Protein AF-A0A3D3CK60-F1 (afdb_monomer_lite)

Radius of gyration: 18.54 Å; chains: 1; bounding box: 53×46×52 Å

pLDDT: mean 86.34, std 13.11, range [46.28, 96.75]

Foldseek 3Di:
DDWDKDKDKDFDADPVGTPDIAIEIETEDADDDPPVVVVVCQVPDDQDPRHAEYEYEYEDQDDDPDQKDKDADPNSPRHIYMYGYDYQPPDDDPVCPVPNVVVNVVVVVVVVVVVPPPDDDDDD

Secondary structure (DSSP, 8-state):
-EEEEEEEEEEEEETTEEEEEEEEEEEEEEE--THHHHHHHHHH----TTEEEEEEEEE-SS--S--EEEEESGGGTT-EEEEEEE-TTS---GGGTTTHHHHHHHHHHHHHHHHSSS------

Structure (mmCIF, N/CA/C/O backbone):
data_AF-A0A3D3CK60-F1
#
_entry.id   AF-A0A3D3CK60-F1
#
loop_
_atom_site.group_PDB
_atom_site.id
_atom_site.type_symbol
_atom_site.label_atom_id
_atom_site.label_alt_id
_atom_site.label_comp_id
_atom_site.label_asym_id
_atom_site.label_entity_id
_atom_site.label_seq_id
_atom_site.pdbx_PDB_ins_code
_atom_site.Cartn_x
_atom_site.Cartn_y
_atom_site.Cartn_z
_atom_site.occupancy
_atom_site.B_iso_or_equiv
_atom_site.auth_seq_id
_atom_site.auth_comp_id
_atom_site.auth_asym_id
_atom_site.auth_atom_id
_atom_site.pdbx_PDB_model_num
ATOM 1 N N . MET A 1 1 ? -2.576 -6.215 -13.630 1.00 93.38 1 MET A N 1
ATOM 2 C CA . MET A 1 1 ? -1.829 -5.798 -12.428 1.00 93.38 1 MET A CA 1
ATOM 3 C C . MET A 1 1 ? -1.320 -7.039 -11.719 1.00 93.38 1 MET A C 1
ATOM 5 O O . MET A 1 1 ? -2.099 -7.971 -11.566 1.00 93.38 1 MET A O 1
ATOM 9 N N . ALA A 1 2 ? -0.047 -7.070 -11.325 1.00 95.06 2 ALA A N 1
ATOM 10 C CA . ALA A 1 2 ? 0.513 -8.123 -10.480 1.00 95.06 2 ALA A CA 1
ATOM 11 C C . ALA A 1 2 ? 1.497 -7.527 -9.469 1.00 95.06 2 ALA A C 1
ATOM 13 O O . ALA A 1 2 ? 2.229 -6.583 -9.780 1.00 95.06 2 ALA A O 1
ATOM 14 N N . GLY A 1 3 ? 1.500 -8.085 -8.264 1.00 95.19 3 GLY A N 1
ATOM 15 C CA . GLY A 1 3 ? 2.173 -7.502 -7.117 1.00 95.19 3 GLY A CA 1
ATOM 16 C C . GLY A 1 3 ? 2.204 -8.433 -5.915 1.00 95.19 3 GLY A C 1
ATOM 17 O O . GLY A 1 3 ? 1.814 -9.595 -6.016 1.00 95.19 3 GLY A O 1
ATOM 18 N N . VAL A 1 4 ? 2.634 -7.891 -4.782 1.00 95.44 4 VAL A N 1
ATOM 19 C CA . VAL A 1 4 ? 2.528 -8.532 -3.468 1.00 95.44 4 VAL A CA 1
ATOM 20 C C . VAL A 1 4 ? 1.566 -7.752 -2.583 1.00 95.44 4 VAL A C 1
ATOM 22 O O . VAL A 1 4 ? 1.354 -6.553 -2.774 1.00 95.44 4 VAL A O 1
ATOM 25 N N . TYR A 1 5 ? 0.980 -8.453 -1.622 1.00 95.69 5 TYR A N 1
ATOM 26 C CA . TYR A 1 5 ? -0.007 -7.925 -0.694 1.00 95.69 5 TYR A CA 1
ATOM 27 C C . TYR A 1 5 ? 0.428 -8.211 0.739 1.00 95.69 5 TYR A C 1
ATOM 29 O O . TYR A 1 5 ? 0.936 -9.296 1.029 1.00 95.69 5 TYR A O 1
ATOM 37 N N . ARG A 1 6 ? 0.186 -7.256 1.638 1.00 94.88 6 ARG A N 1
ATOM 38 C CA . ARG A 1 6 ? 0.231 -7.487 3.082 1.00 94.88 6 ARG A CA 1
ATOM 39 C C . ARG A 1 6 ? -0.898 -6.735 3.781 1.00 94.88 6 ARG 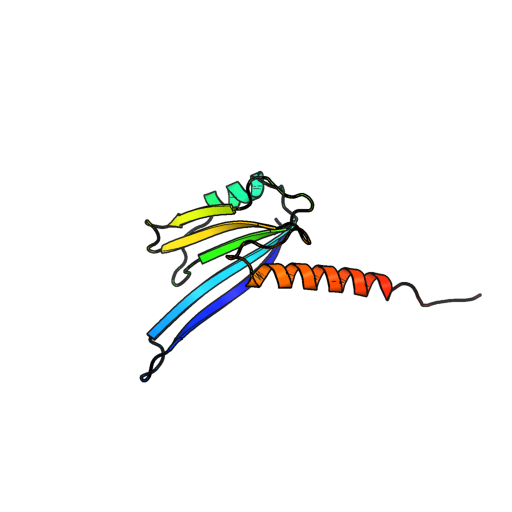A C 1
ATOM 41 O O . ARG A 1 6 ? -1.257 -5.631 3.377 1.00 94.88 6 ARG A O 1
ATOM 48 N N . ARG A 1 7 ? -1.384 -7.306 4.883 1.00 95.75 7 ARG A N 1
ATOM 49 C CA . ARG A 1 7 ? -2.233 -6.613 5.856 1.00 95.75 7 ARG A CA 1
ATOM 50 C C . ARG A 1 7 ? -1.405 -6.251 7.076 1.00 95.75 7 ARG A C 1
ATOM 52 O O . ARG A 1 7 ? -0.832 -7.129 7.718 1.00 95.75 7 ARG A O 1
ATOM 59 N N . VAL A 1 8 ? -1.357 -4.968 7.402 1.00 94.25 8 VAL A N 1
ATOM 60 C CA . VAL A 1 8 ? -0.736 -4.451 8.621 1.00 94.25 8 VAL A CA 1
ATOM 61 C C . VAL A 1 8 ? -1.826 -4.250 9.662 1.00 94.25 8 VAL A C 1
ATOM 63 O O . VAL A 1 8 ? -2.862 -3.654 9.374 1.00 94.25 8 VAL A O 1
ATOM 66 N N . THR A 1 9 ? -1.594 -4.757 10.870 1.00 94.81 9 THR A N 1
ATOM 67 C CA . THR A 1 9 ? -2.505 -4.572 12.003 1.00 94.81 9 THR A CA 1
ATOM 68 C C . THR A 1 9 ? -1.918 -3.534 12.938 1.00 94.81 9 THR A C 1
ATOM 70 O O . THR A 1 9 ? -0.788 -3.681 13.400 1.00 94.81 9 THR A O 1
ATOM 73 N N . PHE A 1 10 ? -2.695 -2.504 13.236 1.00 90.94 10 PHE A N 1
ATOM 74 C CA . PHE A 1 10 ? -2.360 -1.508 14.234 1.00 90.94 10 PHE A CA 1
ATOM 75 C C . PHE A 1 10 ? -3.246 -1.730 15.445 1.00 90.94 10 PHE A C 1
ATOM 77 O O . PHE A 1 10 ? -4.471 -1.684 15.346 1.00 90.94 10 PHE A O 1
ATOM 84 N N . VAL A 1 11 ? -2.608 -1.970 16.583 1.00 93.38 11 VAL A N 1
ATOM 85 C CA . VAL A 1 11 ? -3.283 -2.160 17.862 1.00 93.38 11 VAL A CA 1
ATOM 86 C C . VAL A 1 11 ? -2.874 -1.020 18.778 1.00 93.38 11 VAL A C 1
ATOM 88 O O . VAL A 1 11 ? -1.686 -0.803 19.020 1.00 93.38 11 VAL A O 1
ATOM 91 N N . LYS A 1 12 ? -3.857 -0.274 19.279 1.00 91.00 12 LYS A N 1
ATOM 92 C CA . LYS A 1 12 ? -3.652 0.735 20.313 1.00 91.00 12 LYS A CA 1
ATOM 93 C C . LYS A 1 12 ? -4.068 0.146 21.652 1.00 91.00 12 LYS A C 1
ATOM 95 O O . LYS A 1 12 ? -5.244 -0.144 21.861 1.00 91.00 12 LYS A O 1
ATOM 100 N N . ASN A 1 13 ? -3.107 0.031 22.560 1.00 93.38 13 ASN A N 1
ATOM 101 C CA . ASN A 1 13 ? -3.317 -0.470 23.915 1.00 93.38 13 ASN A CA 1
ATOM 102 C C . ASN A 1 13 ? -3.310 0.671 24.942 1.00 93.38 13 ASN A C 1
ATOM 104 O O . ASN A 1 13 ? -2.711 1.724 24.716 1.00 93.38 13 ASN A O 1
ATOM 108 N N . ALA A 1 14 ? -3.965 0.437 26.075 1.00 91.44 14 ALA A N 1
ATOM 109 C CA . ALA A 1 14 ? -3.920 1.252 27.285 1.00 91.44 14 ALA A CA 1
ATOM 110 C C . ALA A 1 14 ? -3.770 0.349 28.524 1.00 91.44 14 ALA A C 1
ATOM 112 O O . ALA A 1 14 ? -3.682 -0.871 28.404 1.00 91.44 14 ALA A O 1
ATOM 113 N N . LEU A 1 15 ? -3.752 0.950 29.720 1.00 90.88 15 LEU A N 1
ATOM 114 C CA . LEU A 1 15 ? -3.541 0.245 30.993 1.00 90.88 15 LEU A CA 1
ATOM 115 C C . LEU A 1 15 ? -4.519 -0.929 31.217 1.00 90.88 15 LEU A C 1
ATOM 117 O O . LEU A 1 15 ? -4.137 -1.929 31.810 1.00 90.88 15 LEU A O 1
ATOM 121 N N . LEU A 1 16 ? -5.758 -0.818 30.721 1.00 90.50 16 LEU A N 1
ATOM 122 C CA . LEU A 1 16 ? -6.818 -1.828 30.866 1.00 90.50 16 LEU A CA 1
ATOM 123 C C . LEU A 1 16 ? -6.950 -2.780 29.660 1.00 90.50 16 LEU A C 1
ATOM 125 O O . LEU A 1 16 ? -7.896 -3.560 29.606 1.00 90.50 16 LEU A O 1
ATOM 129 N N . GLY A 1 17 ? -6.027 -2.721 28.695 1.00 92.31 17 GLY A N 1
ATOM 130 C CA . GLY A 1 17 ? -6.022 -3.590 27.516 1.00 92.31 17 GLY A CA 1
ATOM 131 C C . GLY A 1 17 ? -6.171 -2.847 26.189 1.00 92.31 17 GLY A C 1
ATOM 132 O O . GLY A 1 17 ? -5.849 -1.663 26.066 1.00 92.31 17 GLY A O 1
ATOM 133 N N . GLU A 1 18 ? -6.614 -3.575 25.167 1.00 94.25 18 GLU A N 1
ATOM 134 C CA . GLU A 1 18 ? -6.767 -3.066 23.804 1.00 94.25 18 GLU A CA 1
ATOM 135 C C . GLU A 1 18 ? -7.912 -2.052 23.713 1.00 94.25 18 GLU A C 1
ATOM 137 O O . GLU A 1 18 ? -9.053 -2.343 24.062 1.00 94.25 18 GLU A O 1
ATOM 142 N N . VAL A 1 19 ? -7.598 -0.851 23.226 1.00 91.75 19 VAL A N 1
ATOM 143 C CA . VAL A 1 19 ? -8.559 0.247 23.048 1.00 91.75 19 VAL A CA 1
ATOM 144 C C . VAL A 1 19 ? -9.107 0.260 21.630 1.00 91.75 19 VAL A C 1
ATOM 146 O O . VAL A 1 19 ? -10.291 0.508 21.421 1.00 91.75 19 VAL A O 1
ATOM 149 N N . CYS A 1 20 ? -8.247 0.036 20.637 1.00 89.81 20 CYS A N 1
ATOM 150 C CA . CYS A 1 20 ? -8.689 -0.086 19.258 1.00 89.81 20 CYS A CA 1
ATOM 151 C C . CYS A 1 20 ? -7.734 -0.929 18.421 1.00 89.81 20 CYS A C 1
ATOM 153 O O . CYS A 1 20 ? -6.527 -0.981 18.671 1.00 89.81 20 CYS A O 1
ATOM 155 N N . ARG A 1 21 ? -8.296 -1.524 17.371 1.00 93.19 21 ARG A N 1
ATOM 156 C CA . ARG A 1 21 ? -7.567 -2.221 16.322 1.00 93.19 21 ARG A CA 1
ATOM 157 C C . ARG A 1 21 ? -8.074 -1.773 14.972 1.00 93.19 21 ARG A C 1
ATOM 159 O O . ARG A 1 21 ? -9.276 -1.678 14.755 1.00 93.19 21 ARG A O 1
ATOM 166 N N . TYR A 1 22 ? -7.142 -1.490 14.081 1.00 91.81 22 TYR A N 1
ATOM 167 C CA . TYR A 1 22 ? -7.442 -1.132 12.707 1.00 91.81 22 TYR A CA 1
ATOM 168 C C . TYR A 1 22 ? -6.406 -1.735 11.772 1.00 91.81 22 TYR A C 1
ATOM 170 O O . TYR A 1 22 ? -5.269 -2.018 12.161 1.00 91.81 22 TYR A O 1
ATOM 178 N N . TYR A 1 23 ? -6.809 -1.931 10.525 1.00 95.31 23 TYR A N 1
ATOM 179 C CA . TYR A 1 23 ? -5.961 -2.523 9.504 1.00 95.31 23 TYR A CA 1
ATOM 180 C C . TYR A 1 23 ? -5.533 -1.486 8.468 1.00 95.31 23 TYR A C 1
ATOM 182 O O . TYR A 1 23 ? -6.255 -0.525 8.182 1.00 95.31 23 TYR A O 1
ATOM 190 N N . ALA A 1 24 ? -4.371 -1.715 7.867 1.00 94.69 24 ALA A N 1
ATOM 191 C CA . ALA A 1 24 ? -3.997 -1.132 6.589 1.00 94.69 24 ALA A CA 1
ATOM 192 C C . ALA A 1 24 ? -3.664 -2.251 5.606 1.00 94.69 24 ALA A C 1
ATOM 194 O O . ALA A 1 24 ? -2.931 -3.181 5.939 1.00 94.69 24 ALA A O 1
ATOM 195 N N . ASP A 1 25 ? -4.194 -2.146 4.398 1.00 96.75 25 ASP A N 1
ATOM 196 C CA . ASP A 1 25 ? -3.873 -3.055 3.309 1.00 96.75 25 ASP A CA 1
ATOM 197 C C . ASP A 1 25 ? -2.858 -2.387 2.397 1.00 96.75 25 ASP A C 1
ATOM 199 O O . ASP A 1 25 ? -3.134 -1.329 1.830 1.00 96.75 25 ASP A O 1
ATOM 203 N N . ASP A 1 26 ? -1.704 -3.023 2.232 1.00 96.06 26 ASP A N 1
ATOM 204 C CA . ASP A 1 26 ? -0.653 -2.541 1.352 1.00 96.06 26 ASP A CA 1
ATOM 205 C C . ASP A 1 26 ? -0.499 -3.467 0.150 1.00 96.06 26 ASP A C 1
ATOM 207 O O . ASP A 1 26 ? -0.317 -4.680 0.286 1.00 96.06 26 ASP A O 1
ATOM 211 N N . TYR A 1 27 ? -0.509 -2.870 -1.034 1.00 96.56 27 TYR A N 1
ATOM 212 C CA . TYR A 1 27 ? -0.289 -3.542 -2.304 1.00 96.56 27 TYR A CA 1
ATOM 213 C C . TYR A 1 27 ? 0.953 -2.949 -2.957 1.00 96.56 27 TYR A C 1
ATOM 215 O O . TYR A 1 27 ? 0.972 -1.762 -3.267 1.00 96.56 27 TYR A O 1
ATOM 223 N N . ILE A 1 28 ? 1.979 -3.762 -3.200 1.00 95.81 28 ILE A N 1
ATOM 224 C CA . ILE A 1 28 ? 3.166 -3.358 -3.964 1.00 95.81 28 ILE A CA 1
ATOM 225 C C . ILE A 1 28 ? 3.041 -3.964 -5.357 1.00 95.81 28 ILE A C 1
ATOM 227 O O . ILE A 1 28 ? 3.111 -5.182 -5.523 1.00 95.81 28 ILE A O 1
ATOM 231 N N . LEU A 1 29 ? 2.816 -3.120 -6.355 1.00 96.06 29 LEU A N 1
ATOM 232 C CA . LEU A 1 29 ? 2.511 -3.504 -7.726 1.00 96.06 29 LEU A CA 1
ATOM 233 C C . LEU A 1 29 ? 3.752 -3.340 -8.604 1.00 96.06 29 LEU A C 1
ATOM 235 O O . LEU A 1 29 ? 4.193 -2.225 -8.867 1.00 96.06 29 LEU A O 1
ATOM 239 N N . TRP A 1 30 ? 4.275 -4.471 -9.081 1.00 93.94 30 TRP A N 1
ATOM 240 C CA . TRP A 1 30 ? 5.468 -4.544 -9.933 1.00 93.94 30 TRP A CA 1
ATOM 241 C C . TRP A 1 30 ? 5.128 -4.561 -11.425 1.00 93.94 30 TRP A C 1
ATOM 243 O O . TRP A 1 30 ? 5.907 -4.100 -12.246 1.00 93.94 30 TRP A O 1
ATOM 253 N N . ARG A 1 31 ? 3.967 -5.124 -11.795 1.00 94.75 31 ARG A N 1
ATOM 254 C CA . ARG A 1 31 ? 3.487 -5.166 -13.187 1.00 94.75 31 ARG A CA 1
ATOM 255 C C . ARG A 1 31 ? 2.157 -4.442 -13.300 1.00 94.75 31 ARG A C 1
ATOM 257 O O . ARG A 1 31 ? 1.154 -4.899 -12.739 1.00 94.75 31 ARG A O 1
ATOM 264 N N . HIS A 1 32 ? 2.137 -3.343 -14.041 1.00 94.94 32 HIS A N 1
ATOM 265 C CA . HIS A 1 32 ? 0.967 -2.488 -14.220 1.00 94.94 32 HIS A CA 1
ATOM 266 C C . HIS A 1 32 ? 1.070 -1.656 -15.508 1.00 94.94 32 HIS A C 1
ATOM 268 O O . HIS A 1 32 ? 2.148 -1.480 -16.063 1.00 94.94 32 HIS A O 1
ATOM 274 N N . ASN A 1 33 ? -0.056 -1.095 -15.945 1.00 93.94 33 ASN A N 1
ATOM 275 C CA . ASN A 1 33 ? -0.184 -0.263 -17.146 1.00 93.94 33 ASN A CA 1
ATOM 276 C C . ASN A 1 33 ? -0.191 1.243 -16.804 1.00 93.94 33 ASN A C 1
ATOM 278 O O . ASN A 1 33 ? -1.036 2.006 -17.283 1.00 93.94 33 ASN A O 1
ATOM 282 N N . GLY A 1 34 ? 0.718 1.667 -15.919 1.00 90.69 34 GLY A N 1
ATOM 283 C CA . GLY A 1 34 ? 0.852 3.064 -15.474 1.00 90.69 34 GLY A CA 1
ATOM 284 C C . GLY A 1 34 ? -0.445 3.691 -14.934 1.00 90.69 34 GLY A C 1
ATOM 285 O O . GLY A 1 34 ? -1.183 3.064 -14.171 1.00 90.69 34 GLY A O 1
ATOM 286 N N . GLU A 1 35 ? -0.730 4.932 -15.346 1.00 90.69 35 GLU A N 1
ATOM 287 C CA . GLU A 1 35 ? -1.883 5.720 -14.876 1.00 90.69 35 GLU A CA 1
ATOM 288 C C . GLU A 1 35 ? -3.239 5.033 -15.087 1.00 90.69 35 GLU A C 1
ATOM 290 O O . GLU A 1 35 ? -4.119 5.161 -14.238 1.00 90.69 35 GLU A O 1
ATOM 295 N N . SER A 1 36 ? -3.410 4.256 -16.163 1.00 92.62 36 SER A N 1
ATOM 296 C CA . SER A 1 36 ? -4.680 3.564 -16.432 1.00 92.62 36 SER A CA 1
ATOM 297 C C . SER A 1 36 ? -5.070 2.606 -15.296 1.00 92.62 36 SER A C 1
ATOM 299 O O . SER A 1 36 ? -6.227 2.557 -14.868 1.00 92.62 36 SER A O 1
ATOM 301 N N . ASP A 1 37 ? -4.083 1.903 -14.739 1.00 95.12 37 ASP A N 1
ATOM 302 C CA . ASP A 1 37 ? -4.272 0.993 -13.616 1.00 95.12 37 ASP A CA 1
ATOM 303 C C . ASP A 1 37 ? -4.473 1.749 -12.300 1.00 95.12 37 ASP A C 1
ATOM 305 O O . ASP A 1 37 ? -5.340 1.369 -11.510 1.00 95.12 37 ASP A O 1
ATOM 309 N N . LYS A 1 38 ? -3.751 2.856 -12.088 1.00 94.38 38 LYS A N 1
ATOM 310 C CA . LYS A 1 38 ? -3.921 3.729 -10.913 1.00 94.38 38 LYS A CA 1
ATOM 311 C C . LYS A 1 38 ? -5.342 4.283 -10.821 1.00 94.38 38 LYS A C 1
ATOM 313 O O . LYS A 1 38 ? -5.966 4.257 -9.758 1.00 94.38 38 LYS A O 1
ATOM 318 N N . GLU A 1 39 ? -5.888 4.744 -11.942 1.00 93.69 39 GLU A N 1
ATOM 319 C CA . GLU A 1 39 ? -7.260 5.252 -12.006 1.00 93.69 39 GLU A CA 1
ATOM 320 C C . GLU A 1 39 ? -8.295 4.154 -11.813 1.00 93.69 39 GLU A C 1
ATOM 322 O O . GLU A 1 39 ? -9.288 4.354 -11.107 1.00 93.69 39 GLU A O 1
ATOM 327 N N . ARG A 1 40 ? -8.058 2.979 -12.402 1.00 94.94 40 ARG A N 1
ATOM 328 C CA . ARG A 1 40 ? -8.914 1.810 -12.207 1.00 94.94 40 ARG A CA 1
ATOM 329 C C . ARG A 1 40 ? -8.969 1.395 -10.737 1.00 94.94 40 ARG A C 1
ATOM 331 O O . ARG A 1 40 ? -10.061 1.128 -10.238 1.00 94.94 40 ARG A O 1
ATOM 338 N N . VAL A 1 41 ? -7.833 1.397 -10.038 1.00 95.62 41 VAL A N 1
ATOM 339 C CA . VAL A 1 41 ? -7.758 1.111 -8.598 1.00 95.62 41 VAL A CA 1
ATOM 340 C C . VAL A 1 41 ? -8.598 2.104 -7.799 1.00 95.62 41 VAL A C 1
ATOM 342 O O . VAL A 1 41 ? -9.501 1.685 -7.081 1.00 95.62 41 VAL A O 1
ATOM 345 N N . LEU A 1 42 ? -8.390 3.413 -7.964 1.00 94.38 42 LEU A N 1
ATOM 346 C CA . LEU A 1 42 ? -9.145 4.421 -7.200 1.00 94.38 42 LEU A CA 1
ATOM 347 C C . LEU A 1 42 ? -10.654 4.394 -7.487 1.00 94.38 42 LEU A C 1
ATOM 349 O O . LEU A 1 42 ? -11.472 4.669 -6.601 1.00 94.38 42 LEU A O 1
ATOM 353 N N . ARG A 1 43 ? -11.037 4.060 -8.724 1.00 94.62 43 ARG A N 1
ATOM 354 C CA . ARG A 1 43 ? -12.440 3.931 -9.138 1.00 94.62 43 ARG A CA 1
ATOM 355 C C . ARG A 1 43 ? -13.118 2.737 -8.471 1.00 94.62 43 ARG A C 1
ATOM 357 O O . ARG A 1 43 ? -14.238 2.880 -7.975 1.00 94.62 43 ARG A O 1
ATOM 364 N N . ASN A 1 44 ? -12.426 1.601 -8.439 1.00 95.19 44 ASN A N 1
ATOM 365 C CA . ASN A 1 44 ? -12.974 0.321 -7.997 1.00 95.19 44 ASN A CA 1
ATOM 366 C C . ASN A 1 44 ? -12.777 0.048 -6.505 1.00 95.19 44 ASN A C 1
ATOM 368 O O . ASN A 1 44 ? -13.488 -0.796 -5.964 1.00 95.19 44 ASN A O 1
ATOM 372 N N . ALA A 1 45 ? -11.854 0.745 -5.839 1.00 94.38 45 ALA A N 1
ATOM 373 C CA . ALA A 1 45 ? -11.629 0.597 -4.409 1.00 94.38 45 ALA A CA 1
ATOM 374 C C . ALA A 1 45 ? -12.929 0.845 -3.628 1.00 94.38 45 ALA A C 1
ATOM 376 O O . ALA A 1 45 ? -13.689 1.784 -3.904 1.00 94.38 45 ALA A O 1
ATOM 377 N N . ARG A 1 46 ? -13.189 -0.023 -2.649 1.00 94.25 46 ARG A N 1
ATOM 378 C CA . ARG A 1 46 ? -14.372 0.020 -1.787 1.00 94.25 46 ARG A CA 1
ATOM 379 C C . ARG A 1 46 ? -13.940 0.075 -0.327 1.00 94.25 46 ARG A C 1
ATOM 381 O O . ARG A 1 46 ? -12.912 -0.510 0.011 1.00 94.25 46 ARG A O 1
ATOM 388 N N . PRO A 1 47 ? -14.713 0.742 0.542 1.00 93.50 47 PRO A N 1
ATOM 389 C CA . PRO A 1 47 ? -14.465 0.667 1.973 1.00 93.50 47 PRO A CA 1
ATOM 390 C C . PRO A 1 47 ? -14.652 -0.773 2.461 1.00 93.50 47 PRO A C 1
ATOM 392 O O . PRO A 1 47 ? -15.607 -1.438 2.053 1.00 93.50 47 PRO A O 1
ATOM 395 N N . GLN A 1 48 ? -13.778 -1.229 3.357 1.00 92.19 48 GLN A N 1
ATOM 396 C CA . GLN A 1 48 ? -13.931 -2.506 4.057 1.00 92.19 48 GLN A CA 1
ATOM 397 C C . GLN A 1 48 ? -14.112 -2.269 5.563 1.00 92.19 48 GLN A C 1
ATOM 399 O O . GLN A 1 48 ? -13.645 -1.244 6.067 1.00 92.19 48 GLN A O 1
ATOM 404 N N . PRO A 1 49 ? -14.803 -3.172 6.282 1.00 89.19 49 PRO A N 1
ATOM 405 C CA . PRO A 1 49 ? -14.870 -3.127 7.741 1.00 89.19 49 PRO A CA 1
ATOM 406 C C . PRO A 1 49 ? -13.469 -3.118 8.360 1.00 89.19 49 PRO A C 1
ATOM 408 O O . PRO A 1 49 ? -12.578 -3.810 7.869 1.00 89.19 49 PRO A O 1
ATOM 411 N N . ASP A 1 50 ? -13.280 -2.303 9.399 1.00 89.12 50 ASP A N 1
ATOM 412 C CA . ASP A 1 50 ? -12.047 -2.182 10.197 1.00 89.12 50 ASP A CA 1
ATOM 413 C C . ASP A 1 50 ? -10.771 -1.794 9.420 1.00 89.12 50 ASP A C 1
ATOM 415 O O . ASP A 1 50 ? -9.669 -1.754 9.975 1.00 89.12 50 ASP A O 1
ATOM 419 N N . LEU A 1 51 ? -10.906 -1.464 8.133 1.00 92.88 51 LEU A N 1
ATOM 420 C CA . LEU A 1 51 ? -9.806 -1.094 7.256 1.00 92.88 51 LEU A CA 1
ATOM 421 C C . LEU A 1 51 ? -9.684 0.426 7.181 1.00 92.88 51 LEU A C 1
ATOM 423 O O . LEU A 1 51 ? -10.487 1.112 6.547 1.00 92.88 51 LEU A O 1
ATOM 427 N N . MET A 1 52 ? -8.642 0.955 7.813 1.00 93.25 52 MET A N 1
ATOM 428 C CA . MET A 1 52 ? -8.389 2.390 7.862 1.00 93.25 52 MET A CA 1
ATOM 429 C C . MET A 1 52 ? -7.882 2.920 6.520 1.00 93.25 52 MET A C 1
ATOM 431 O O . MET A 1 52 ? -8.298 3.990 6.073 1.00 93.25 52 MET A O 1
ATOM 435 N N . THR A 1 53 ? -6.979 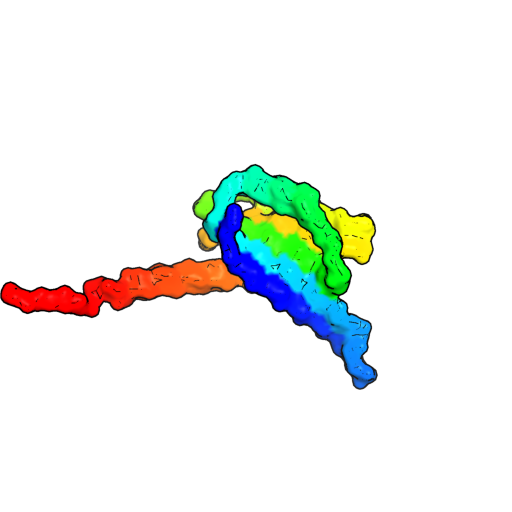2.194 5.861 1.00 94.19 53 THR A N 1
ATOM 436 C CA . THR A 1 53 ? -6.413 2.635 4.584 1.00 94.19 53 THR A CA 1
ATOM 437 C C . THR A 1 53 ? -6.041 1.468 3.679 1.00 94.19 53 THR A C 1
ATOM 439 O O . THR A 1 53 ? -5.628 0.405 4.139 1.00 94.19 53 THR A O 1
ATOM 442 N N . GLN A 1 54 ? -6.192 1.687 2.378 1.00 95.75 54 GLN A N 1
ATOM 443 C CA . GLN A 1 54 ? -5.696 0.835 1.305 1.00 95.75 54 GLN A CA 1
ATOM 444 C C . GLN A 1 54 ? -4.612 1.617 0.565 1.00 95.75 54 GLN A C 1
ATOM 446 O O . GLN A 1 54 ? -4.921 2.606 -0.102 1.00 95.75 54 GLN A O 1
ATOM 451 N N . ARG A 1 55 ? -3.350 1.203 0.684 1.00 95.44 55 ARG A N 1
ATOM 452 C CA . ARG A 1 55 ? -2.207 1.848 0.031 1.00 95.44 55 ARG A CA 1
ATOM 453 C C . ARG A 1 55 ? -1.740 0.993 -1.137 1.00 95.44 55 ARG A C 1
ATOM 455 O O . ARG A 1 55 ? -1.348 -0.156 -0.969 1.00 95.44 55 ARG A O 1
ATOM 462 N N . TYR A 1 56 ? -1.750 1.568 -2.328 1.00 95.62 56 TYR A N 1
ATOM 463 C CA . TYR A 1 56 ? -1.291 0.930 -3.553 1.00 95.62 56 TYR A CA 1
ATOM 464 C C . TYR A 1 56 ? -0.012 1.614 -4.019 1.00 95.62 56 TYR A C 1
ATOM 466 O O . TYR A 1 56 ? -0.041 2.749 -4.491 1.00 95.62 56 TYR A O 1
ATOM 474 N N . LEU A 1 57 ? 1.113 0.926 -3.879 1.00 94.62 57 LEU A N 1
ATOM 475 C CA . LEU A 1 57 ? 2.426 1.376 -4.307 1.00 94.62 57 LEU A CA 1
ATOM 476 C C . LEU A 1 57 ? 2.730 0.823 -5.699 1.00 94.62 57 LEU A C 1
ATOM 478 O O . LEU A 1 57 ? 2.905 -0.380 -5.868 1.00 94.62 57 LEU A O 1
ATOM 482 N N . PHE A 1 58 ? 2.800 1.699 -6.691 1.00 94.44 58 PHE A N 1
ATOM 483 C CA . PHE A 1 58 ? 3.180 1.372 -8.059 1.00 94.44 58 PHE A CA 1
ATOM 484 C C . PHE A 1 58 ? 4.683 1.578 -8.210 1.00 94.44 58 PHE A C 1
ATOM 486 O O . PHE A 1 58 ? 5.167 2.697 -8.033 1.00 94.44 58 PHE A O 1
ATOM 493 N N . VAL A 1 59 ? 5.413 0.500 -8.496 1.00 92.69 59 VAL A N 1
ATOM 494 C CA . VAL A 1 59 ? 6.864 0.551 -8.696 1.00 92.69 59 VAL A CA 1
ATOM 495 C C . VAL A 1 59 ? 7.142 0.901 -10.154 1.00 92.69 59 VAL A C 1
ATOM 497 O O . VAL A 1 59 ? 6.880 0.101 -11.046 1.00 92.69 59 VAL A O 1
ATOM 500 N N . GLU A 1 60 ? 7.671 2.098 -10.392 1.00 90.56 60 GLU A N 1
ATOM 501 C CA . GLU A 1 60 ? 7.892 2.655 -11.728 1.00 90.56 60 GLU A CA 1
ATOM 502 C C . GLU A 1 60 ? 9.384 2.831 -12.022 1.00 90.56 60 GLU A C 1
ATOM 504 O O . GLU A 1 60 ? 10.147 3.275 -11.167 1.00 90.56 60 GLU A O 1
ATOM 509 N N . GLU A 1 61 ? 9.799 2.550 -13.259 1.00 83.12 61 GLU A N 1
ATOM 510 C CA . GLU A 1 61 ? 11.189 2.744 -13.705 1.00 83.12 61 GLU A CA 1
ATOM 511 C C . GLU A 1 61 ? 11.566 4.222 -13.868 1.00 83.12 61 GLU A C 1
ATOM 513 O O . GLU A 1 61 ? 12.728 4.595 -13.725 1.00 83.12 61 GLU A O 1
ATOM 518 N N . ARG A 1 62 ? 10.587 5.078 -14.182 1.00 79.00 62 ARG A N 1
ATOM 519 C CA . ARG A 1 62 ? 10.773 6.521 -14.366 1.00 79.00 62 ARG A CA 1
ATOM 520 C C . ARG A 1 62 ? 9.888 7.275 -13.392 1.00 79.00 62 ARG A C 1
ATOM 522 O O . ARG A 1 62 ? 8.738 6.894 -13.187 1.00 79.00 62 ARG A O 1
ATOM 529 N N . SER A 1 63 ? 10.412 8.365 -12.842 1.00 68.88 63 SER A N 1
ATOM 530 C CA . SER A 1 63 ? 9.648 9.229 -11.951 1.00 68.88 63 SER A CA 1
ATOM 531 C C . SER A 1 63 ? 8.470 9.847 -12.704 1.00 68.88 63 SER A C 1
ATOM 533 O O . SER A 1 63 ? 8.628 10.598 -13.668 1.00 68.88 63 SER A O 1
ATOM 535 N N . SER A 1 64 ? 7.255 9.522 -12.269 1.00 66.50 64 SER A N 1
ATOM 536 C CA . SER A 1 64 ? 6.058 10.215 -12.730 1.00 66.50 64 SER A CA 1
ATOM 537 C C . SER A 1 64 ? 5.883 11.530 -11.966 1.00 66.50 64 SER A C 1
ATOM 539 O O . SER A 1 64 ? 6.122 11.622 -10.762 1.00 66.50 64 SER A O 1
ATOM 541 N N . ASN A 1 65 ? 5.425 12.570 -12.669 1.00 58.53 65 ASN A N 1
ATOM 542 C CA . ASN A 1 65 ? 5.193 13.905 -12.094 1.00 58.53 65 ASN A CA 1
ATOM 543 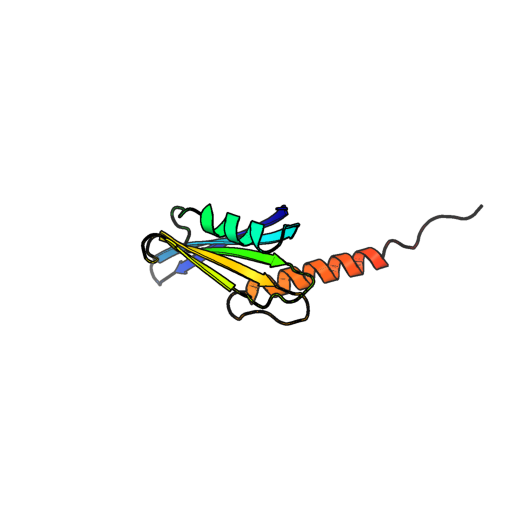C C . ASN A 1 65 ? 4.055 13.900 -11.041 1.00 58.53 65 ASN A C 1
ATOM 545 O O . ASN A 1 65 ? 3.903 14.819 -10.243 1.00 58.53 65 ASN A O 1
ATOM 549 N N . ARG A 1 66 ? 3.243 12.833 -11.005 1.00 65.94 66 ARG A N 1
ATOM 550 C CA . ARG A 1 66 ? 2.135 12.654 -10.061 1.00 65.94 66 ARG A CA 1
ATOM 551 C C . ARG A 1 66 ? 2.450 11.515 -9.097 1.00 65.94 66 ARG A C 1
ATOM 553 O O . ARG A 1 66 ? 2.102 10.359 -9.324 1.00 65.94 66 ARG A O 1
ATOM 560 N N . GLN A 1 67 ? 3.112 11.864 -8.001 1.00 74.06 67 GLN A N 1
ATOM 561 C CA . GLN A 1 67 ? 3.597 10.881 -7.029 1.00 74.06 67 GLN A CA 1
ATOM 562 C C . GLN A 1 67 ? 2.493 10.299 -6.139 1.00 74.06 67 GLN A C 1
ATOM 564 O O . GLN A 1 67 ? 2.663 9.211 -5.592 1.00 74.06 67 GLN A O 1
ATOM 569 N N . ARG A 1 68 ? 1.350 10.987 -5.999 1.00 84.19 68 ARG A N 1
ATOM 570 C CA . ARG A 1 68 ? 0.275 10.561 -5.099 1.00 84.19 68 ARG A CA 1
ATOM 571 C C . ARG A 1 68 ? -1.113 10.971 -5.576 1.00 84.19 68 ARG A C 1
ATOM 573 O O . ARG A 1 68 ? -1.331 12.103 -6.006 1.00 84.19 68 ARG A O 1
ATOM 580 N N . ARG A 1 69 ? -2.078 10.064 -5.421 1.00 88.94 69 ARG A N 1
ATOM 581 C CA . ARG A 1 69 ? -3.519 10.314 -5.589 1.00 88.94 69 ARG A CA 1
ATOM 582 C C . ARG A 1 69 ? -4.282 9.564 -4.502 1.00 88.94 69 ARG A C 1
ATOM 584 O O . ARG A 1 69 ? -3.881 8.475 -4.116 1.00 88.94 69 ARG A O 1
ATOM 591 N N . GLY A 1 70 ? -5.380 10.122 -4.007 1.00 90.06 70 GLY A N 1
ATOM 592 C CA . GLY A 1 70 ? -6.155 9.485 -2.946 1.00 90.06 70 GLY A CA 1
ATOM 593 C C . GLY A 1 70 ? -7.646 9.743 -3.072 1.00 90.06 70 GLY A C 1
ATOM 594 O O . GLY A 1 70 ? -8.071 10.727 -3.675 1.00 90.06 70 GLY A O 1
ATOM 595 N N . ARG A 1 71 ? -8.430 8.840 -2.491 1.00 93.50 71 ARG A N 1
ATOM 596 C CA . ARG A 1 71 ? -9.884 8.908 -2.375 1.00 93.50 71 ARG A CA 1
ATOM 597 C C . ARG A 1 71 ? -10.268 8.563 -0.941 1.00 93.50 71 ARG A C 1
ATOM 599 O O . ARG A 1 71 ? -9.812 7.557 -0.408 1.00 93.50 71 ARG A O 1
ATOM 606 N N . SER A 1 72 ? -11.119 9.375 -0.327 1.00 93.75 72 SER A N 1
ATOM 607 C CA . SER A 1 72 ? -11.739 9.052 0.958 1.00 93.75 72 SER A CA 1
ATOM 608 C C . SER A 1 72 ? -13.099 8.386 0.746 1.00 93.75 72 SER A C 1
ATOM 610 O O . SER A 1 72 ? -13.807 8.665 -0.228 1.00 93.75 72 SER A O 1
ATOM 612 N N . PHE A 1 73 ? -13.476 7.493 1.658 1.00 92.50 73 PHE A N 1
ATOM 613 C CA . PHE A 1 73 ? -14.799 6.877 1.682 1.00 92.50 73 PHE A CA 1
ATOM 614 C C . PHE A 1 73 ? -15.642 7.498 2.790 1.00 92.50 73 PHE A C 1
ATOM 616 O O . PHE A 1 73 ? -15.188 7.587 3.929 1.00 92.50 73 PHE A O 1
ATOM 623 N N . LEU A 1 74 ? -16.871 7.914 2.457 1.00 89.56 74 LEU A N 1
ATOM 624 C CA . LEU A 1 74 ? -17.793 8.589 3.381 1.00 89.56 74 LEU A CA 1
ATOM 625 C C . LEU A 1 74 ? -17.082 9.713 4.159 1.00 89.56 74 LEU A C 1
ATOM 627 O O . LEU A 1 74 ? -16.943 9.637 5.372 1.00 89.56 74 LEU A O 1
ATOM 631 N N . PHE A 1 75 ? -16.521 10.697 3.449 1.00 86.56 75 PHE A N 1
ATOM 632 C CA . PHE A 1 75 ? -15.742 11.803 4.037 1.00 86.56 75 PHE A CA 1
ATOM 633 C C . PHE A 1 75 ? -14.533 11.385 4.907 1.00 86.56 75 PHE A C 1
ATOM 635 O O . PHE A 1 75 ? -13.957 12.218 5.595 1.00 86.56 75 PHE A O 1
ATOM 642 N N . GLY A 1 76 ? -14.104 10.120 4.843 1.00 86.38 76 GLY A N 1
ATOM 643 C CA . GLY A 1 76 ? -13.007 9.559 5.640 1.00 86.38 76 GLY A CA 1
ATOM 644 C C . GLY A 1 76 ? -13.466 8.631 6.767 1.00 86.38 76 GLY A C 1
ATOM 645 O O . GLY A 1 76 ? -12.657 7.865 7.280 1.00 86.38 76 GLY A O 1
ATOM 646 N N . PHE A 1 77 ? -14.762 8.606 7.098 1.00 86.38 77 PHE A N 1
ATOM 647 C CA . PHE A 1 77 ? -15.304 7.742 8.155 1.00 86.38 77 PHE A CA 1
ATOM 648 C C . PHE A 1 77 ? -15.250 6.248 7.818 1.00 86.38 77 PHE A C 1
ATOM 650 O O . PHE A 1 77 ? -15.373 5.413 8.708 1.00 86.38 77 PHE A O 1
ATOM 657 N N . ARG A 1 78 ? -15.065 5.890 6.542 1.00 90.38 78 ARG A N 1
ATOM 658 C CA . ARG A 1 78 ? -14.897 4.495 6.100 1.00 90.38 78 ARG A CA 1
ATOM 659 C C . ARG A 1 78 ? -13.527 4.234 5.475 1.00 90.38 78 ARG A C 1
ATOM 661 O O . ARG A 1 78 ? -13.396 3.380 4.599 1.00 90.38 78 ARG A O 1
ATOM 668 N N . GLY A 1 79 ? -12.532 5.002 5.911 1.00 92.94 79 GLY A N 1
ATOM 669 C CA . GLY A 1 79 ? -11.149 4.863 5.487 1.00 92.94 79 GLY A CA 1
ATOM 670 C C . GLY A 1 79 ? -10.840 5.506 4.136 1.00 92.94 79 GLY A C 1
ATOM 671 O O . GLY A 1 79 ? -11.614 6.299 3.584 1.00 92.94 79 GLY A O 1
ATOM 672 N N . TYR A 1 80 ? -9.667 5.158 3.614 1.00 94.94 80 TYR A N 1
ATOM 673 C CA . TYR A 1 80 ? -9.065 5.784 2.439 1.00 94.94 80 TYR A CA 1
ATOM 674 C C . TYR A 1 80 ? -8.542 4.740 1.452 1.00 94.94 80 TYR A C 1
ATOM 676 O O . TYR A 1 80 ? -8.186 3.626 1.830 1.00 94.94 80 TYR A O 1
ATOM 684 N N . ALA A 1 81 ? -8.466 5.124 0.182 1.00 96.19 81 ALA A N 1
ATOM 685 C CA . ALA A 1 81 ? -7.677 4.442 -0.831 1.00 96.19 81 ALA A CA 1
ATOM 686 C C . ALA A 1 81 ? -6.659 5.430 -1.401 1.00 96.19 81 ALA A C 1
ATOM 688 O O . ALA A 1 81 ? -7.031 6.487 -1.912 1.00 96.19 81 ALA A O 1
ATOM 689 N N . GLU A 1 82 ? -5.381 5.097 -1.307 1.00 95.06 82 GLU A N 1
ATOM 690 C CA . GLU A 1 82 ? -4.270 5.935 -1.738 1.00 95.06 82 GLU A CA 1
ATOM 691 C C . GLU A 1 82 ? -3.403 5.179 -2.739 1.00 95.06 82 GLU A C 1
ATOM 693 O O . GLU A 1 82 ? -3.066 4.016 -2.546 1.00 95.06 82 GLU A O 1
ATOM 698 N N . VAL A 1 83 ? -3.038 5.858 -3.817 1.00 94.56 83 VAL A N 1
ATOM 699 C CA . VAL A 1 83 ? -2.122 5.377 -4.840 1.00 94.56 83 VAL A CA 1
ATOM 700 C C . VAL A 1 83 ? -0.857 6.217 -4.782 1.00 94.56 83 VAL A C 1
ATOM 702 O O . VAL A 1 83 ? -0.925 7.449 -4.786 1.00 94.56 83 VAL A O 1
ATOM 705 N N . PHE A 1 84 ? 0.280 5.537 -4.769 1.00 92.69 84 PHE A N 1
ATOM 706 C CA . PHE A 1 84 ? 1.611 6.119 -4.731 1.00 92.69 84 PHE A CA 1
ATOM 707 C C . PHE A 1 84 ? 2.424 5.619 -5.918 1.00 92.69 84 PHE A C 1
ATOM 709 O O . PHE A 1 84 ? 2.361 4.438 -6.257 1.00 92.69 84 PHE A O 1
ATOM 716 N N . SER A 1 85 ? 3.202 6.508 -6.519 1.00 91.44 85 SER A N 1
ATOM 717 C CA . SER A 1 85 ? 4.220 6.162 -7.510 1.00 91.44 85 SER A CA 1
ATOM 718 C C . SER A 1 85 ? 5.573 6.140 -6.812 1.00 91.44 85 SER A C 1
ATOM 720 O O . SER A 1 85 ? 5.933 7.113 -6.149 1.00 91.44 85 SER A O 1
ATOM 722 N N . PHE A 1 86 ? 6.321 5.051 -6.946 1.00 90.38 86 PHE A N 1
ATOM 723 C CA . PHE A 1 86 ? 7.637 4.908 -6.340 1.00 90.38 86 PHE A CA 1
ATOM 724 C C . PHE A 1 86 ? 8.669 4.512 -7.382 1.00 90.38 86 PHE A C 1
ATOM 726 O O . PHE A 1 86 ? 8.522 3.493 -8.053 1.00 90.38 86 PHE A O 1
ATOM 733 N N . THR A 1 87 ? 9.729 5.310 -7.473 1.00 89.69 87 THR A N 1
ATOM 734 C CA . THR A 1 87 ? 10.883 5.030 -8.324 1.00 89.69 87 THR A CA 1
ATOM 735 C C . THR A 1 87 ? 12.070 4.683 -7.428 1.00 89.69 87 THR A C 1
ATOM 737 O O . THR A 1 87 ? 12.511 5.544 -6.659 1.00 89.69 87 THR A O 1
ATOM 740 N N . PRO A 1 88 ? 12.590 3.445 -7.498 1.00 86.38 88 PRO A N 1
ATOM 741 C CA . PRO A 1 88 ? 13.745 3.033 -6.707 1.00 86.38 88 PRO A CA 1
ATOM 742 C C . PRO A 1 88 ? 14.932 3.990 -6.890 1.00 86.38 88 PRO A C 1
ATOM 744 O O . PRO A 1 88 ? 15.264 4.360 -8.014 1.00 86.38 88 PRO A O 1
ATOM 747 N N . GLY A 1 89 ? 15.567 4.402 -5.790 1.00 80.44 89 GLY A N 1
ATOM 748 C CA . GLY A 1 89 ? 16.752 5.271 -5.812 1.00 80.44 89 GLY A CA 1
ATOM 749 C C . GLY A 1 89 ? 16.492 6.781 -5.920 1.00 80.44 89 GLY A C 1
ATOM 750 O O . GLY A 1 89 ? 17.427 7.555 -5.747 1.00 80.44 89 GLY A O 1
ATOM 751 N N . VAL A 1 90 ? 15.249 7.225 -6.147 1.00 77.38 90 VAL A N 1
ATOM 752 C CA . VAL A 1 90 ? 14.893 8.664 -6.227 1.00 77.38 90 VAL A CA 1
ATOM 753 C C . VAL A 1 90 ? 14.401 9.217 -4.875 1.00 77.38 90 VAL A C 1
ATOM 755 O O . VAL A 1 90 ? 14.284 10.427 -4.691 1.00 77.38 90 VAL A O 1
ATOM 758 N N . GLY A 1 91 ? 14.179 8.339 -3.891 1.00 67.12 91 GLY A N 1
ATOM 759 C CA . GLY A 1 91 ? 13.670 8.674 -2.558 1.00 67.12 91 GLY A CA 1
ATOM 760 C C . GLY A 1 91 ? 12.186 8.337 -2.381 1.00 67.12 91 GLY A C 1
ATOM 761 O O . GLY A 1 91 ? 11.474 8.041 -3.340 1.00 67.12 91 GLY A O 1
ATOM 762 N N . CYS A 1 92 ? 11.714 8.343 -1.130 1.00 66.56 92 CYS A N 1
ATOM 763 C CA . CYS A 1 92 ? 10.343 7.972 -0.768 1.00 66.56 92 CYS A CA 1
ATOM 764 C C . CYS A 1 92 ? 9.564 9.139 -0.137 1.00 66.56 92 CYS A C 1
ATOM 766 O O . CYS A 1 92 ? 10.101 9.902 0.668 1.00 66.56 92 CYS A O 1
ATOM 768 N N . ASP A 1 93 ? 8.271 9.251 -0.465 1.00 72.50 93 ASP A N 1
ATOM 769 C CA . ASP A 1 93 ? 7.335 10.113 0.271 1.00 72.50 93 ASP A CA 1
ATOM 770 C C . ASP A 1 93 ? 7.271 9.645 1.741 1.00 72.50 93 ASP A C 1
ATOM 772 O O . ASP A 1 93 ? 7.271 8.446 2.039 1.00 72.50 93 ASP A O 1
ATOM 776 N N . GLY A 1 94 ? 7.190 10.601 2.673 1.00 73.94 94 GLY A N 1
ATOM 777 C CA . GLY A 1 94 ? 7.049 10.360 4.108 1.00 73.94 94 GLY A CA 1
ATOM 778 C C . GLY A 1 94 ? 5.970 9.341 4.490 1.00 73.94 94 GLY A C 1
ATOM 779 O O . GLY A 1 94 ? 6.137 8.628 5.478 1.00 73.94 94 GLY A O 1
ATOM 780 N N . ARG A 1 95 ? 4.894 9.236 3.702 1.00 77.38 95 ARG A N 1
ATOM 781 C CA . ARG A 1 95 ? 3.756 8.326 3.941 1.00 77.38 95 ARG A CA 1
ATOM 782 C C . ARG A 1 95 ? 3.998 6.868 3.548 1.00 77.38 95 ARG A C 1
ATOM 784 O O . ARG A 1 95 ? 3.217 6.002 3.940 1.00 77.38 95 ARG A O 1
ATOM 791 N N . ILE A 1 96 ? 5.048 6.606 2.772 1.00 81.94 96 ILE A N 1
ATOM 792 C CA . ILE A 1 96 ? 5.444 5.265 2.313 1.00 81.94 96 ILE A CA 1
ATOM 793 C C . ILE A 1 96 ? 6.844 4.886 2.805 1.00 81.94 96 ILE A C 1
ATOM 795 O O . ILE A 1 96 ? 7.457 3.962 2.270 1.00 81.94 96 ILE A O 1
ATOM 799 N N . LYS A 1 97 ? 7.357 5.576 3.832 1.00 84.38 97 LYS A N 1
ATOM 800 C CA . LYS A 1 97 ? 8.670 5.300 4.439 1.00 84.38 97 LYS A CA 1
ATOM 801 C C . LYS A 1 97 ? 8.826 3.861 4.924 1.00 84.38 97 LYS A C 1
ATOM 803 O O . LYS A 1 97 ? 9.941 3.366 4.990 1.00 84.38 97 LYS A O 1
ATOM 808 N N . ASP A 1 98 ? 7.726 3.191 5.251 1.00 88.44 98 ASP A N 1
ATOM 809 C CA . ASP A 1 98 ? 7.713 1.789 5.664 1.00 88.44 98 ASP A CA 1
ATOM 810 C C . ASP A 1 98 ? 7.667 0.800 4.484 1.00 88.44 98 ASP A C 1
ATOM 812 O O . ASP A 1 98 ? 8.043 -0.359 4.645 1.00 88.44 98 ASP A O 1
ATOM 816 N N . LEU A 1 99 ? 7.215 1.238 3.302 1.00 89.12 99 LEU A N 1
ATOM 817 C CA . LEU A 1 99 ? 7.074 0.404 2.102 1.00 89.12 9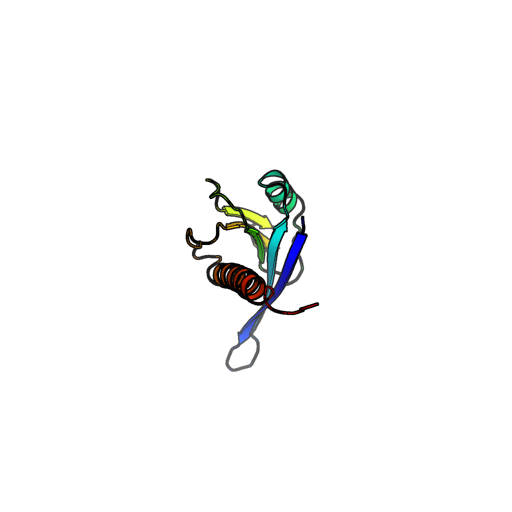9 LEU A CA 1
ATOM 818 C C . LEU A 1 99 ? 8.269 0.527 1.148 1.00 89.12 99 LEU A C 1
ATOM 820 O O . LEU A 1 99 ? 8.698 -0.477 0.585 1.00 89.12 99 LEU A O 1
ATOM 824 N N . GLY A 1 100 ? 8.821 1.733 0.978 1.00 89.62 100 GLY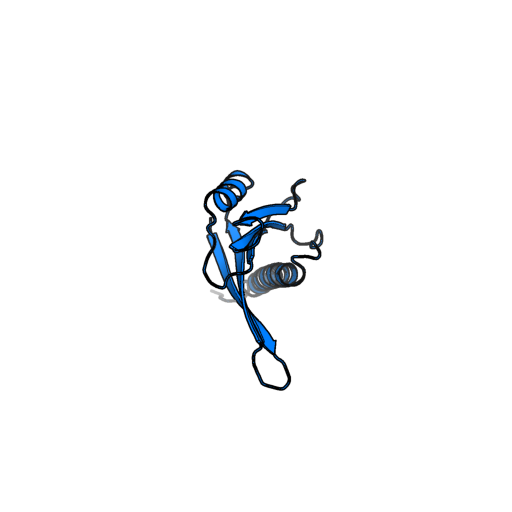 A N 1
ATOM 825 C CA . GLY A 1 100 ? 9.961 1.998 0.090 1.00 89.62 100 GLY A CA 1
ATOM 826 C C . GLY A 1 100 ? 11.167 1.081 0.351 1.00 89.62 100 GLY A C 1
ATOM 827 O O . GLY A 1 100 ? 11.603 0.394 -0.574 1.00 89.62 100 GLY A O 1
ATOM 828 N N . PRO A 1 101 ? 11.644 0.954 1.606 1.00 90.69 101 PRO A N 1
ATOM 829 C CA . PRO A 1 101 ? 12.762 0.067 1.938 1.00 90.69 101 PRO A CA 1
ATOM 830 C C . PRO A 1 101 ? 12.514 -1.411 1.606 1.00 90.69 101 PRO A C 1
ATOM 832 O O . PRO A 1 101 ? 13.457 -2.143 1.311 1.00 90.69 101 PRO A O 1
ATOM 835 N N . LEU A 1 102 ? 11.258 -1.873 1.620 1.00 90.62 102 LEU A N 1
ATOM 836 C CA . LEU A 1 102 ? 10.922 -3.253 1.249 1.00 90.62 102 LEU A CA 1
ATOM 837 C C . LEU A 1 102 ? 11.110 -3.486 -0.247 1.00 90.62 102 LEU A C 1
ATOM 839 O O . LEU A 1 102 ? 11.632 -4.525 -0.647 1.00 90.62 102 LEU A O 1
ATOM 843 N N . VAL A 1 103 ? 10.711 -2.508 -1.064 1.00 91.94 103 VAL A N 1
ATOM 844 C CA . VAL A 1 103 ? 10.916 -2.533 -2.517 1.00 91.94 103 VAL A CA 1
ATOM 845 C C . VAL A 1 103 ? 12.409 -2.522 -2.832 1.00 91.94 103 VAL A C 1
ATOM 847 O O . VAL A 1 103 ? 12.882 -3.374 -3.582 1.00 91.94 103 VAL A O 1
ATOM 850 N N . GLU A 1 104 ? 13.164 -1.613 -2.215 1.00 91.31 104 GLU A N 1
ATOM 851 C CA . GLU A 1 104 ? 14.615 -1.513 -2.408 1.00 91.31 104 GLU A CA 1
ATOM 852 C C . GLU A 1 104 ? 15.334 -2.799 -2.000 1.00 91.31 104 GLU A C 1
ATOM 854 O O . GLU A 1 104 ? 16.172 -3.311 -2.746 1.00 91.31 104 GLU A O 1
ATOM 859 N N . ARG A 1 105 ? 14.966 -3.383 -0.853 1.00 91.38 105 ARG A N 1
ATOM 860 C CA . ARG A 1 105 ? 15.560 -4.640 -0.397 1.00 91.38 105 ARG A CA 1
ATOM 861 C C . ARG A 1 105 ? 15.227 -5.802 -1.328 1.00 91.38 105 ARG A C 1
ATOM 863 O O . ARG A 1 105 ? 16.110 -6.612 -1.600 1.00 91.38 105 ARG A O 1
ATOM 870 N N . ALA A 1 106 ? 13.995 -5.8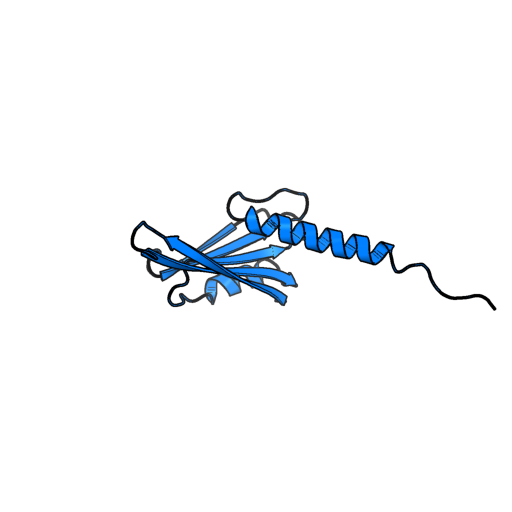79 -1.830 1.00 91.19 106 ALA A N 1
ATOM 871 C CA . ALA A 1 106 ? 13.600 -6.903 -2.793 1.00 91.19 106 ALA A CA 1
ATOM 872 C C . ALA A 1 106 ? 14.416 -6.799 -4.092 1.00 91.19 106 ALA A C 1
ATOM 874 O O . ALA A 1 106 ? 14.937 -7.807 -4.566 1.00 91.19 106 ALA A O 1
ATOM 875 N N . ILE A 1 107 ? 14.604 -5.586 -4.624 1.00 90.31 107 ILE A N 1
ATOM 876 C CA . ILE A 1 107 ? 15.450 -5.348 -5.804 1.00 90.31 107 ILE A CA 1
ATOM 877 C C . ILE A 1 107 ? 16.898 -5.762 -5.522 1.00 90.31 107 ILE A C 1
ATOM 879 O O . ILE A 1 107 ? 17.490 -6.490 -6.318 1.00 90.31 107 ILE A O 1
ATOM 883 N N . ALA A 1 108 ? 17.457 -5.359 -4.378 1.00 91.06 108 ALA A N 1
ATOM 884 C CA . ALA A 1 108 ? 18.827 -5.702 -4.003 1.00 91.06 108 ALA A CA 1
ATOM 885 C C . ALA A 1 108 ? 19.048 -7.223 -3.926 1.00 91.06 108 ALA A C 1
ATOM 887 O O . ALA A 1 108 ? 20.062 -7.715 -4.414 1.00 91.06 108 ALA A O 1
ATOM 888 N N . LEU A 1 109 ? 18.084 -7.970 -3.372 1.00 91.62 109 LEU A N 1
ATOM 889 C CA . LEU A 1 109 ? 18.134 -9.435 -3.295 1.00 91.62 109 LEU A CA 1
ATOM 890 C C . LEU A 1 109 ? 18.064 -10.103 -4.674 1.00 91.62 109 LEU A C 1
ATOM 892 O O . LEU A 1 109 ? 18.763 -11.083 -4.921 1.00 91.62 109 LEU A O 1
ATOM 896 N N . ILE A 1 110 ? 17.247 -9.570 -5.587 1.00 89.25 110 ILE A N 1
ATOM 897 C CA . ILE A 1 110 ? 17.169 -10.069 -6.967 1.00 89.25 110 ILE A CA 1
ATOM 898 C C . ILE A 1 110 ? 18.503 -9.836 -7.684 1.00 89.25 110 ILE A C 1
ATOM 900 O O . ILE A 1 110 ? 19.008 -10.737 -8.354 1.00 89.25 110 ILE A O 1
ATOM 904 N N . LEU A 1 111 ? 19.101 -8.653 -7.521 1.00 88.25 111 LEU A N 1
ATOM 905 C CA . LEU A 1 111 ? 20.396 -8.323 -8.117 1.00 88.25 111 LEU A CA 1
ATOM 906 C C . LEU A 1 111 ? 21.530 -9.181 -7.539 1.00 88.25 111 LEU A C 1
ATOM 908 O O . LEU A 1 111 ? 22.345 -9.693 -8.305 1.00 88.25 111 LEU A O 1
ATOM 912 N N . SER A 1 112 ? 21.563 -9.397 -6.220 1.00 88.06 112 SER A N 1
ATOM 913 C CA . SER A 1 112 ? 22.584 -10.240 -5.586 1.00 88.06 112 SER A CA 1
ATOM 914 C C . SER A 1 112 ? 22.422 -11.718 -5.950 1.00 88.06 112 SER A C 1
ATOM 916 O O . SER A 1 112 ? 23.412 -12.399 -6.200 1.00 88.06 112 SER A O 1
ATOM 918 N N . GLY A 1 113 ? 21.184 -12.215 -6.046 1.00 77.88 113 GLY A N 1
ATOM 919 C CA . GLY A 1 113 ? 20.898 -13.580 -6.495 1.00 77.88 113 GLY A CA 1
ATOM 920 C C . GLY A 1 113 ? 21.295 -13.824 -7.953 1.00 77.88 113 GLY A C 1
ATOM 921 O O . GLY A 1 113 ? 21.776 -14.902 -8.292 1.00 77.88 113 GLY A O 1
ATOM 922 N N . LYS A 1 114 ? 21.178 -12.805 -8.812 1.00 66.12 114 LYS A N 1
ATOM 923 C CA . LYS A 1 114 ? 21.573 -12.886 -10.226 1.00 66.12 114 LYS A CA 1
ATOM 924 C C . LYS A 1 114 ? 23.095 -12.947 -10.422 1.00 66.12 114 LYS A C 1
ATOM 926 O O . LYS A 1 114 ? 23.544 -13.518 -11.407 1.00 66.12 114 LYS A O 1
ATOM 931 N N . MET A 1 115 ? 23.882 -12.418 -9.480 1.00 56.44 115 MET A N 1
ATOM 932 C CA . MET A 1 115 ? 25.351 -12.524 -9.496 1.00 56.44 115 MET A CA 1
ATOM 933 C C . MET A 1 115 ? 25.876 -13.873 -8.970 1.00 56.44 115 MET A C 1
ATOM 935 O O . MET A 1 115 ? 26.980 -14.267 -9.327 1.00 56.44 115 MET A O 1
ATOM 939 N N . GLY A 1 116 ? 25.095 -14.606 -8.168 1.00 55.06 116 GLY A N 1
ATOM 940 C CA . GLY A 1 116 ? 25.491 -15.906 -7.604 1.00 55.06 116 GLY A CA 1
ATOM 941 C C . GLY A 1 116 ? 25.187 -17.133 -8.477 1.00 55.06 116 GLY A C 1
ATOM 942 O O . GLY A 1 116 ? 25.575 -18.237 -8.115 1.00 55.06 116 GLY A O 1
ATOM 943 N N . GLY A 1 117 ? 24.491 -16.967 -9.608 1.00 52.44 117 GLY A N 1
ATOM 944 C CA . GLY A 1 117 ? 24.040 -18.071 -10.475 1.00 52.44 117 GLY A CA 1
ATOM 945 C C . GLY A 1 117 ? 24.948 -18.402 -11.666 1.00 52.44 117 GLY A C 1
ATOM 946 O O . GLY A 1 117 ? 24.538 -19.163 -12.535 1.00 52.44 117 GLY A O 1
ATOM 947 N N . GLY A 1 118 ? 26.143 -17.806 -11.750 1.00 49.22 118 GLY A N 1
ATOM 948 C CA . GLY A 1 118 ? 27.039 -17.897 -12.913 1.00 49.22 118 GLY A CA 1
ATOM 949 C C . GLY A 1 118 ? 28.256 -18.814 -12.754 1.00 49.22 118 GLY A C 1
ATOM 950 O O . GLY A 1 118 ? 29.227 -18.633 -13.480 1.00 49.22 118 GLY A O 1
ATOM 951 N N . GLY A 1 119 ? 28.254 -19.751 -11.805 1.00 52.38 119 GLY A N 1
ATOM 952 C CA . GLY A 1 119 ? 29.399 -20.635 -11.570 1.00 52.38 119 GLY A CA 1
ATOM 953 C C . GLY A 1 119 ? 28.980 -22.068 -11.277 1.00 52.38 119 GLY A C 1
ATOM 954 O O . GLY A 1 119 ? 28.723 -22.397 -10.123 1.00 52.38 119 GLY A O 1
ATOM 955 N N . GLY A 1 120 ? 28.944 -22.923 -12.302 1.00 47.75 120 GLY A N 1
ATOM 956 C CA . GLY A 1 120 ? 28.904 -24.371 -12.093 1.00 47.75 120 GLY A CA 1
ATOM 957 C C . GLY A 1 120 ? 28.523 -25.217 -13.311 1.00 47.75 120 GLY A C 1
ATOM 958 O O . GLY A 1 120 ? 27.371 -25.196 -13.727 1.00 47.75 120 GLY A O 1
ATOM 959 N N . ALA A 1 121 ? 29.495 -26.039 -13.731 1.00 48.03 121 ALA A N 1
ATOM 960 C CA . ALA A 1 121 ? 29.459 -27.206 -14.627 1.00 48.03 121 ALA A CA 1
ATOM 961 C C . ALA A 1 121 ? 29.521 -26.936 -16.149 1.00 48.03 121 ALA A C 1
ATOM 963 O O . ALA A 1 121 ? 28.658 -26.276 -16.708 1.00 48.03 121 ALA A O 1
ATOM 964 N N . GLY A 1 122 ? 30.492 -27.465 -16.895 1.00 47.94 122 GLY A N 1
ATOM 965 C CA . GLY A 1 122 ? 31.549 -28.412 -16.543 1.00 47.94 122 GLY A CA 1
ATOM 966 C C . GLY A 1 122 ? 32.294 -28.857 -17.802 1.00 47.94 122 GLY A C 1
ATOM 967 O O . GLY A 1 122 ? 31.753 -28.807 -18.903 1.00 47.94 122 GLY A O 1
ATOM 968 N N . GLU A 1 123 ? 33.549 -29.224 -17.593 1.00 46.28 123 GLU A N 1
ATOM 969 C CA . GLU A 1 123 ? 34.540 -29.677 -18.564 1.00 46.28 123 GLU A CA 1
ATOM 970 C C . GLU A 1 123 ? 34.101 -30.940 -19.325 1.00 46.28 123 GLU A C 1
ATOM 972 O O . GLU A 1 123 ? 33.500 -31.849 -18.748 1.00 46.28 123 GLU A O 1
ATOM 977 N N . THR A 1 124 ? 34.487 -31.011 -20.600 1.00 48.03 124 THR A N 1
ATOM 978 C CA . THR A 1 124 ? 34.807 -32.254 -21.322 1.00 48.03 124 THR A CA 1
ATOM 979 C C . THR A 1 124 ? 36.041 -32.012 -22.164 1.00 48.03 124 THR A C 1
ATOM 981 O O . THR A 1 124 ? 36.046 -30.955 -22.841 1.00 48.03 124 THR A O 1
#

Sequence (124 aa):
MAGVYRRVTFVKNALLGEVCRYYADDYILWRHNGESDKERVLRNARPQPDLMTQRYLFVEERSSNRQRRGRSFLFGFRGYAEVFSFTPGVGCDGRIKDLGPLVERAIALILSGKMGGGGGAGET